Protein AF-A0A9E5ENL3-F1 (afdb_monomer_lite)

Sequence (60 aa):
MTQTSVNKNQHTQSLNLVFGGELVSLDGVAFRDPTKLDIVGIFPDNESALAAWKAKAHST

Structure (mmCIF, N/CA/C/O backbone):
data_AF-A0A9E5ENL3-F1
#
_entry.id   AF-A0A9E5ENL3-F1
#
loop_
_atom_site.group_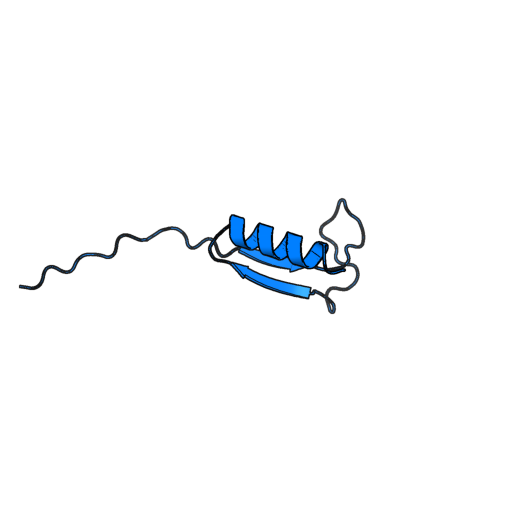PDB
_atom_site.id
_atom_site.type_symbol
_atom_site.label_atom_id
_atom_site.label_alt_id
_atom_site.label_comp_id
_atom_site.label_asym_id
_atom_site.label_entity_id
_atom_site.label_seq_id
_atom_site.pdbx_PDB_ins_code
_atom_site.Cartn_x
_atom_site.Cartn_y
_atom_site.Cartn_z
_atom_site.occupancy
_atom_site.B_iso_or_equiv
_atom_site.auth_seq_id
_atom_site.auth_comp_id
_atom_site.auth_asym_id
_atom_site.auth_atom_id
_atom_site.pdbx_PDB_model_num
ATOM 1 N N . MET A 1 1 ? -32.213 -24.442 28.421 1.00 43.16 1 MET A N 1
ATOM 2 C CA . MET A 1 1 ? -31.783 -24.659 27.023 1.00 43.16 1 MET A CA 1
ATOM 3 C C . MET A 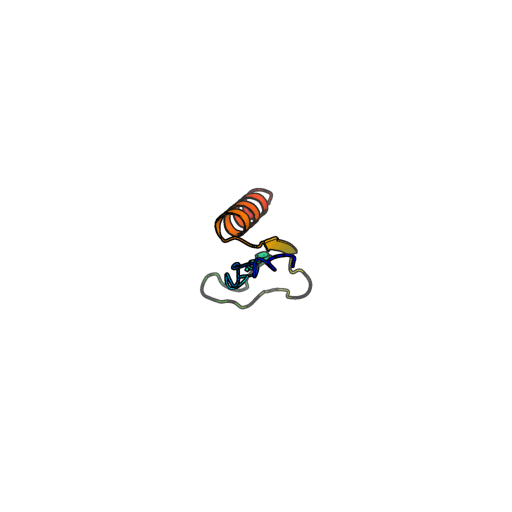1 1 ? -31.173 -23.359 26.523 1.00 43.16 1 MET A C 1
ATOM 5 O O . MET A 1 1 ? -31.904 -22.406 26.294 1.00 43.16 1 MET A O 1
ATOM 9 N N . THR A 1 2 ? -29.846 -23.263 26.487 1.00 39.97 2 THR A N 1
ATOM 10 C CA . THR A 1 2 ? -29.121 -22.058 26.061 1.00 39.97 2 THR A CA 1
ATOM 11 C C . THR A 1 2 ? -29.338 -21.819 24.572 1.00 39.97 2 THR A C 1
ATOM 13 O O . THR A 1 2 ? -29.054 -22.689 23.751 1.00 39.97 2 THR A O 1
ATOM 16 N N . GLN A 1 3 ? -29.870 -20.648 24.234 1.00 50.03 3 GLN A N 1
ATOM 17 C CA . GLN A 1 3 ? -30.050 -20.203 22.862 1.00 50.03 3 GLN A CA 1
ATOM 18 C C . GLN A 1 3 ? -28.672 -19.893 22.269 1.00 50.03 3 GLN A C 1
ATOM 20 O O . GLN A 1 3 ? -28.036 -18.902 22.621 1.00 50.03 3 GLN A O 1
ATOM 25 N N . THR A 1 4 ? -28.188 -20.779 21.402 1.00 53.19 4 THR A N 1
ATOM 26 C CA . THR A 1 4 ? -27.009 -20.541 20.571 1.00 53.19 4 THR A CA 1
ATOM 27 C C . THR A 1 4 ? -27.341 -19.421 19.588 1.00 53.19 4 THR A C 1
ATOM 29 O O . THR A 1 4 ? -27.958 -19.655 18.549 1.00 53.19 4 THR A O 1
ATOM 32 N N . SER A 1 5 ? -26.948 -18.192 19.922 1.00 57.69 5 SER A N 1
ATOM 33 C CA . SER A 1 5 ? -26.877 -17.093 18.963 1.00 57.69 5 SER A CA 1
ATOM 34 C C . SER A 1 5 ? -25.816 -17.439 17.924 1.00 57.69 5 SER A C 1
ATOM 36 O O . SER A 1 5 ? -24.617 -17.303 18.154 1.00 57.69 5 SER A O 1
ATOM 38 N N . VAL A 1 6 ? -26.274 -17.935 16.778 1.00 58.06 6 VAL A N 1
ATOM 39 C CA . VAL A 1 6 ? -25.502 -17.995 15.537 1.00 58.06 6 VAL A CA 1
ATOM 40 C C . VAL A 1 6 ? -24.908 -16.609 15.279 1.00 58.06 6 VAL A C 1
ATOM 42 O O . VAL A 1 6 ? -25.631 -15.665 14.961 1.00 58.06 6 VAL A O 1
ATOM 45 N N . ASN A 1 7 ? -23.591 -16.485 15.457 1.00 56.97 7 ASN A N 1
ATOM 46 C CA . ASN A 1 7 ? -22.821 -15.288 15.139 1.00 56.97 7 ASN A CA 1
ATOM 47 C C . ASN A 1 7 ? -22.925 -15.016 13.632 1.00 56.97 7 ASN A C 1
ATOM 49 O O . ASN A 1 7 ? -22.173 -15.559 12.822 1.00 56.97 7 ASN A O 1
ATOM 53 N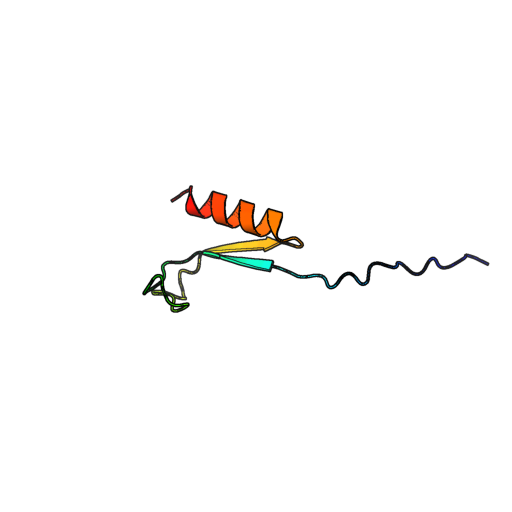 N . LYS A 1 8 ? -23.900 -14.189 13.247 1.00 48.62 8 LYS A N 1
ATOM 54 C CA . LYS A 1 8 ? -24.027 -13.626 11.904 1.00 48.62 8 LYS A CA 1
ATOM 55 C C . LYS A 1 8 ? -22.943 -12.570 11.708 1.00 48.62 8 LYS A C 1
ATOM 57 O O . LYS A 1 8 ? -23.216 -11.396 11.879 1.00 48.62 8 LYS A O 1
ATOM 62 N N . ASN A 1 9 ? -21.737 -12.988 11.351 1.00 51.94 9 ASN A N 1
ATOM 63 C CA . ASN A 1 9 ? -20.741 -12.119 10.719 1.00 51.94 9 ASN A CA 1
ATOM 64 C C . ASN A 1 9 ? -19.979 -12.911 9.651 1.00 51.94 9 ASN A C 1
ATOM 66 O O . ASN A 1 9 ? -18.756 -12.910 9.597 1.00 51.94 9 ASN A O 1
ATOM 70 N N . GLN A 1 10 ? -20.724 -13.567 8.757 1.00 51.41 10 GLN A N 1
ATOM 71 C CA . GLN A 1 10 ? -20.217 -13.985 7.445 1.00 51.41 10 GLN A CA 1
ATOM 72 C C . GLN A 1 10 ? -20.053 -12.735 6.554 1.00 51.41 10 GLN A C 1
ATOM 74 O O . GLN A 1 10 ? -20.601 -12.650 5.461 1.00 51.41 10 GLN A O 1
ATOM 79 N N . HIS A 1 11 ? -19.383 -11.701 7.064 1.00 53.56 11 HIS A N 1
ATOM 80 C CA . HIS A 1 11 ? -18.815 -10.667 6.219 1.00 53.56 11 HIS A CA 1
ATOM 81 C C . HIS A 1 11 ? -17.601 -11.334 5.598 1.00 53.56 11 HIS A C 1
ATOM 83 O O . HIS A 1 11 ? -16.700 -11.729 6.337 1.00 53.56 11 HIS A O 1
ATOM 89 N N . THR A 1 12 ? -17.606 -11.520 4.276 1.00 57.97 12 THR A N 1
ATOM 90 C CA . THR A 1 12 ? -16.395 -11.822 3.507 1.00 57.97 12 THR A CA 1
ATOM 91 C C . THR A 1 12 ? -15.258 -11.015 4.117 1.00 57.97 12 THR A C 1
ATOM 93 O O . THR A 1 12 ? -15.270 -9.785 4.059 1.00 57.97 12 THR A O 1
ATOM 96 N N . GLN A 1 13 ? -14.341 -11.698 4.801 1.00 60.69 13 GLN A N 1
ATOM 97 C CA . GLN A 1 13 ? -13.189 -11.048 5.398 1.00 60.69 13 GLN A CA 1
ATOM 98 C C . GLN A 1 13 ? -12.265 -10.719 4.229 1.00 60.69 13 GLN A C 1
ATOM 100 O O . GLN A 1 13 ? -11.444 -11.535 3.819 1.00 60.69 13 GLN A O 1
ATOM 105 N N . SER A 1 14 ? -12.486 -9.557 3.618 1.00 68.06 14 SER A N 1
ATOM 106 C CA . SER A 1 14 ? -11.641 -9.033 2.553 1.00 68.06 14 SER A CA 1
ATOM 107 C C . SER A 1 14 ? -10.323 -8.596 3.178 1.00 68.06 14 SER A C 1
ATOM 109 O O . SER A 1 14 ? -10.181 -7.462 3.626 1.00 68.06 14 SER A O 1
ATOM 111 N N . LEU A 1 15 ? -9.371 -9.524 3.260 1.00 72.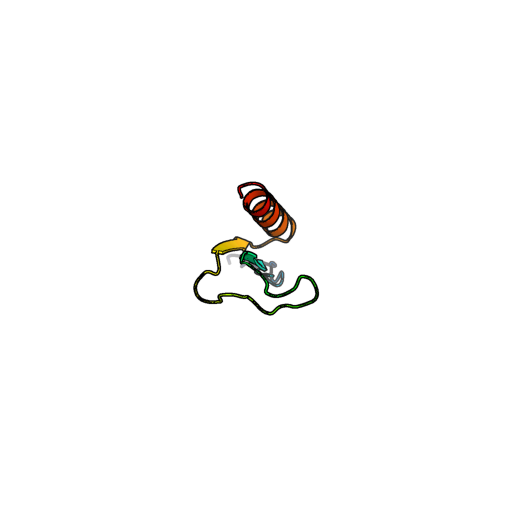94 15 LEU A N 1
ATOM 112 C CA . LEU A 1 15 ? -8.011 -9.215 3.679 1.00 72.94 15 LEU A CA 1
ATOM 113 C C . LEU A 1 15 ? -7.326 -8.458 2.542 1.00 72.94 15 LEU A C 1
ATOM 115 O O . LEU A 1 15 ? -7.061 -9.016 1.478 1.00 72.94 15 LEU A O 1
ATOM 119 N N . ASN A 1 16 ? -7.033 -7.185 2.778 1.00 77.88 16 ASN A N 1
ATOM 120 C CA . ASN A 1 16 ? -6.282 -6.356 1.849 1.00 77.88 16 ASN A CA 1
ATOM 121 C C . ASN A 1 16 ? -4.798 -6.452 2.215 1.00 77.88 16 ASN A C 1
ATOM 123 O O . ASN A 1 16 ? -4.363 -5.933 3.246 1.00 77.88 16 ASN A O 1
ATOM 127 N N . LEU A 1 17 ? -4.026 -7.151 1.380 1.00 79.75 17 LEU A N 1
ATOM 128 C CA . LEU A 1 17 ? -2.570 -7.205 1.483 1.00 79.75 17 LEU A CA 1
ATOM 129 C C . LEU A 1 17 ? -1.989 -5.941 0.843 1.00 79.75 17 LEU A C 1
ATOM 131 O O . LEU A 1 17 ? -2.140 -5.732 -0.360 1.00 79.75 17 LEU A O 1
ATOM 135 N N . VAL A 1 18 ? -1.309 -5.120 1.641 1.00 80.12 18 VAL A N 1
ATOM 136 C CA . VAL A 1 18 ? -0.619 -3.922 1.157 1.00 80.12 18 VAL A CA 1
ATOM 137 C C . VAL A 1 18 ? 0.874 -4.197 1.119 1.00 80.12 18 VAL A C 1
ATOM 139 O O . VAL A 1 18 ? 1.502 -4.507 2.134 1.00 80.12 18 VAL A O 1
ATOM 142 N N . PHE A 1 19 ? 1.449 -4.048 -0.064 1.00 80.69 19 PHE A N 1
ATOM 143 C CA . PHE A 1 19 ? 2.880 -4.139 -0.305 1.00 80.69 19 PHE A CA 1
ATOM 144 C C . PHE A 1 19 ? 3.314 -2.946 -1.153 1.00 80.69 19 PHE A C 1
ATOM 146 O O . PHE A 1 19 ? 2.625 -2.541 -2.088 1.00 80.69 19 PHE A O 1
ATOM 153 N N . GLY A 1 20 ? 4.438 -2.351 -0.773 1.00 79.12 20 GLY A N 1
ATOM 154 C CA . GLY A 1 20 ? 5.134 -1.310 -1.509 1.00 79.12 20 GLY A CA 1
ATOM 155 C C . GLY A 1 20 ? 6.400 -1.875 -2.140 1.00 79.12 20 GLY A C 1
ATOM 156 O O . GLY A 1 20 ? 6.952 -2.876 -1.695 1.00 79.12 20 GLY A O 1
ATOM 157 N N . GLY A 1 21 ? 6.868 -1.252 -3.208 1.00 78.69 21 GLY A N 1
ATOM 158 C CA . GLY A 1 21 ? 8.090 -1.661 -3.880 1.00 78.69 21 GLY A CA 1
ATOM 159 C C . GLY A 1 21 ? 8.325 -0.799 -5.103 1.00 78.69 21 GLY A C 1
ATOM 160 O O . GLY A 1 21 ? 7.408 -0.145 -5.601 1.00 78.69 21 GLY A O 1
ATOM 161 N N . GLU A 1 22 ? 9.559 -0.785 -5.588 1.00 77.75 22 GLU A N 1
ATOM 162 C CA . GLU A 1 22 ? 9.886 -0.027 -6.786 1.00 77.75 22 GLU A CA 1
ATOM 163 C C . GLU A 1 22 ? 9.361 -0.767 -8.025 1.00 77.75 22 GLU A C 1
ATOM 165 O O . GLU A 1 22 ? 9.742 -1.908 -8.306 1.00 77.75 22 GLU A O 1
ATOM 170 N N . LEU A 1 23 ? 8.454 -0.125 -8.759 1.00 77.94 23 LEU A N 1
ATOM 171 C CA . LEU A 1 23 ? 7.928 -0.638 -10.022 1.00 77.94 23 LEU A CA 1
ATOM 172 C C . LEU A 1 23 ? 8.898 -0.314 -11.164 1.00 77.94 23 LEU A C 1
ATOM 174 O O . LEU A 1 23 ? 9.514 0.751 -11.199 1.00 77.94 23 LEU A O 1
ATOM 178 N N . VAL A 1 24 ? 9.011 -1.218 -12.141 1.00 77.75 24 VAL A N 1
ATOM 179 C CA . VAL A 1 24 ? 9.767 -0.963 -13.382 1.00 77.75 24 VAL A CA 1
ATOM 180 C C . VAL A 1 24 ? 9.111 0.162 -14.182 1.00 77.75 24 VAL A C 1
ATOM 182 O O . VAL A 1 24 ? 9.792 0.935 -14.857 1.00 77.75 24 VAL A O 1
ATOM 185 N N . SER A 1 25 ? 7.783 0.245 -14.132 1.00 76.00 25 SER A N 1
ATOM 186 C CA . SER A 1 25 ? 6.975 1.218 -14.867 1.00 76.00 25 SER A CA 1
ATOM 187 C C . SER A 1 25 ? 5.682 1.491 -14.104 1.00 76.00 25 SER A C 1
ATOM 189 O O . SER A 1 25 ? 5.106 0.566 -13.537 1.00 76.00 25 SER A O 1
ATOM 191 N N . LEU A 1 26 ? 5.222 2.745 -14.105 1.00 69.69 26 LEU A N 1
ATOM 192 C CA . LEU A 1 26 ? 4.015 3.169 -13.380 1.00 69.69 26 LEU A CA 1
ATOM 193 C C . LEU A 1 26 ? 2.716 2.604 -13.984 1.00 69.69 26 LEU A C 1
ATOM 195 O O . LEU A 1 26 ? 1.727 2.467 -13.274 1.00 69.69 26 LEU A O 1
ATOM 199 N N . ASP A 1 27 ? 2.734 2.240 -15.268 1.00 73.81 27 ASP A N 1
ATOM 200 C CA . ASP A 1 27 ? 1.604 1.630 -15.985 1.00 73.81 27 ASP A CA 1
ATOM 201 C C . ASP A 1 27 ? 1.464 0.113 -15.758 1.00 73.81 27 ASP A C 1
ATOM 203 O O . ASP A 1 27 ? 0.514 -0.504 -16.240 1.00 73.81 27 ASP A O 1
ATOM 207 N N . GLY A 1 28 ? 2.414 -0.520 -15.061 1.00 70.94 28 GLY A N 1
ATOM 208 C CA . GLY A 1 28 ? 2.470 -1.972 -14.910 1.00 70.94 28 GLY A CA 1
ATOM 209 C C . GLY A 1 28 ? 2.531 -2.443 -13.460 1.00 70.94 28 GLY A C 1
ATOM 210 O O . GLY A 1 28 ? 2.826 -1.692 -12.540 1.00 70.94 28 GLY A O 1
ATOM 211 N N . VAL A 1 29 ? 2.316 -3.746 -13.273 1.00 74.25 29 VAL A N 1
ATOM 212 C CA . VAL A 1 29 ? 2.490 -4.449 -11.984 1.00 74.25 29 VAL A CA 1
ATOM 213 C C . VAL A 1 29 ? 3.849 -5.156 -11.879 1.00 74.25 29 VAL A C 1
ATOM 215 O O . VAL A 1 29 ? 4.053 -6.023 -11.033 1.00 74.25 29 VAL A O 1
ATOM 218 N N . ALA A 1 30 ? 4.783 -4.826 -12.776 1.00 76.56 30 ALA A N 1
ATOM 219 C CA . ALA A 1 30 ? 6.112 -5.418 -12.805 1.00 76.56 30 ALA A CA 1
ATOM 220 C C . ALA A 1 30 ? 7.019 -4.715 -11.790 1.00 76.56 30 ALA A C 1
ATOM 222 O O . ALA A 1 30 ? 7.423 -3.567 -11.987 1.00 76.56 30 ALA A O 1
ATOM 223 N N . PHE A 1 31 ? 7.352 -5.414 -10.709 1.00 79.56 31 PHE A N 1
ATOM 224 C CA . PHE A 1 31 ? 8.315 -4.945 -9.716 1.00 79.56 31 PHE A CA 1
ATOM 225 C C . PHE A 1 31 ? 9.736 -5.047 -10.263 1.00 79.56 31 PHE A C 1
ATOM 227 O O . PHE A 1 31 ? 10.103 -6.064 -10.854 1.00 79.56 31 PHE A O 1
ATOM 234 N N . ARG A 1 32 ? 10.538 -3.994 -10.067 1.00 80.31 32 ARG A N 1
ATOM 235 C CA . ARG A 1 32 ? 11.944 -3.967 -10.496 1.00 80.31 32 ARG A CA 1
ATOM 236 C C . ARG A 1 32 ? 12.765 -4.994 -9.736 1.00 80.31 32 ARG A C 1
ATOM 238 O O . ARG A 1 32 ? 13.623 -5.645 -10.324 1.00 80.31 32 ARG A O 1
ATOM 245 N N . ASP A 1 33 ? 12.480 -5.138 -8.449 1.00 80.88 33 ASP A N 1
ATOM 246 C CA . ASP A 1 33 ? 13.128 -6.113 -7.589 1.00 80.88 33 ASP A CA 1
ATOM 247 C C . ASP A 1 33 ? 12.090 -6.771 -6.662 1.00 80.88 33 ASP A C 1
ATOM 249 O O . ASP A 1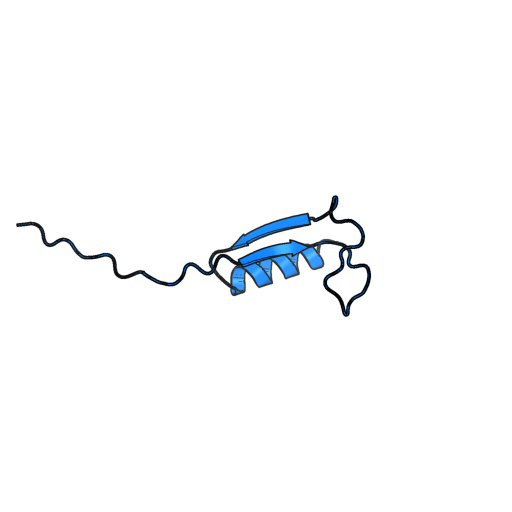 33 ? 11.731 -6.200 -5.628 1.00 80.88 33 ASP A O 1
ATOM 253 N N . PRO A 1 34 ? 11.585 -7.970 -7.005 1.00 76.44 34 PRO A N 1
ATOM 254 C CA . PRO A 1 34 ? 10.630 -8.684 -6.163 1.00 76.44 34 PRO A CA 1
ATOM 255 C C . PRO A 1 34 ? 11.241 -9.160 -4.835 1.00 76.44 34 PRO A C 1
ATOM 257 O O . PRO A 1 34 ? 10.499 -9.514 -3.924 1.00 76.44 34 PRO A O 1
ATOM 260 N N . THR A 1 35 ? 12.572 -9.158 -4.685 1.00 79.56 35 THR A N 1
ATOM 261 C CA . THR A 1 35 ? 13.225 -9.514 -3.414 1.00 79.56 35 THR A CA 1
ATOM 262 C C . THR A 1 35 ? 13.229 -8.363 -2.409 1.00 79.56 35 THR A C 1
ATOM 264 O O . THR A 1 35 ? 13.378 -8.598 -1.212 1.00 79.56 35 THR A O 1
ATOM 267 N N . LYS A 1 36 ? 13.010 -7.127 -2.877 1.00 77.62 36 LYS A N 1
ATOM 268 C CA . LYS A 1 36 ? 12.942 -5.905 -2.060 1.00 77.62 36 LYS A CA 1
ATOM 269 C C . LYS A 1 36 ? 11.522 -5.363 -1.899 1.00 77.62 36 LYS A C 1
ATOM 271 O O . LYS A 1 36 ? 11.337 -4.166 -1.688 1.00 77.62 36 LYS A O 1
ATOM 276 N N . LEU A 1 37 ? 10.515 -6.226 -2.008 1.00 78.19 37 LEU A N 1
ATOM 277 C CA . LEU A 1 37 ? 9.140 -5.858 -1.685 1.00 78.19 37 LEU A CA 1
ATOM 278 C C . LEU A 1 37 ? 9.045 -5.462 -0.203 1.00 78.19 37 LEU A C 1
ATOM 280 O O . LEU A 1 37 ? 9.356 -6.252 0.687 1.00 78.19 37 LEU A O 1
ATOM 284 N N . ASP A 1 38 ? 8.600 -4.238 0.054 1.00 78.69 38 ASP A N 1
ATOM 285 C CA . ASP A 1 38 ? 8.323 -3.720 1.388 1.00 78.69 38 ASP A CA 1
ATOM 286 C C . ASP A 1 38 ? 6.884 -4.091 1.755 1.00 78.69 38 ASP A C 1
ATOM 288 O O . ASP A 1 38 ? 5.909 -3.495 1.290 1.00 78.69 38 ASP A O 1
ATOM 292 N N . ILE A 1 39 ? 6.730 -5.147 2.551 1.00 79.19 39 ILE A N 1
ATOM 293 C CA . ILE A 1 39 ? 5.409 -5.564 3.020 1.00 79.19 39 ILE A CA 1
ATOM 294 C C . ILE A 1 39 ? 4.965 -4.594 4.115 1.00 79.19 39 ILE A C 1
ATOM 296 O O . ILE A 1 39 ? 5.514 -4.586 5.215 1.00 79.19 39 ILE A O 1
ATOM 300 N N . VAL A 1 40 ? 3.946 -3.790 3.806 1.00 78.75 40 VAL A N 1
ATOM 301 C CA . VAL A 1 40 ? 3.395 -2.781 4.718 1.00 78.75 40 VAL A CA 1
ATOM 302 C C . VAL A 1 40 ? 2.508 -3.433 5.777 1.00 78.75 40 VAL A C 1
ATOM 304 O O . VAL A 1 40 ? 2.554 -3.047 6.943 1.00 78.75 40 VAL A O 1
ATOM 307 N N . GLY A 1 41 ? 1.707 -4.428 5.387 1.00 80.00 41 GLY A N 1
ATOM 308 C CA . GLY A 1 41 ? 0.860 -5.179 6.312 1.00 80.00 41 GLY A CA 1
ATOM 309 C C . GLY A 1 41 ? -0.384 -5.782 5.663 1.00 80.00 41 GLY A C 1
ATOM 310 O O . GLY A 1 41 ? -0.644 -5.609 4.471 1.00 80.00 41 GLY A O 1
ATOM 311 N N . ILE A 1 42 ? -1.158 -6.503 6.475 1.00 79.44 42 ILE A N 1
ATOM 312 C CA . ILE A 1 42 ? -2.453 -7.081 6.102 1.00 79.44 42 ILE A CA 1
ATOM 313 C C . ILE A 1 42 ? -3.527 -6.359 6.904 1.00 79.44 42 ILE A C 1
ATOM 315 O O . ILE A 1 42 ? -3.454 -6.324 8.133 1.00 79.44 42 ILE A O 1
ATOM 319 N N . PHE A 1 43 ? -4.531 -5.821 6.215 1.00 80.31 43 PHE A N 1
ATOM 320 C CA . PHE A 1 43 ? -5.590 -5.034 6.838 1.00 80.31 43 PHE A CA 1
ATOM 321 C C . PHE A 1 43 ? -6.970 -5.643 6.557 1.00 80.31 43 PHE A C 1
ATOM 323 O O . PHE A 1 43 ? -7.219 -6.103 5.439 1.00 80.31 43 PHE A O 1
ATOM 330 N N . PRO A 1 44 ? -7.876 -5.661 7.552 1.00 73.88 44 PRO A N 1
ATOM 331 C CA . PRO A 1 44 ? -9.229 -6.195 7.394 1.00 73.88 44 PRO A CA 1
ATOM 332 C C . PRO A 1 44 ? -10.179 -5.231 6.661 1.00 73.88 44 PRO A C 1
ATOM 334 O O . PRO A 1 44 ? -11.272 -5.634 6.270 1.00 73.88 44 PRO A O 1
ATOM 337 N N . ASP A 1 45 ? -9.777 -3.972 6.474 1.00 76.12 45 ASP A N 1
ATOM 338 C CA . ASP A 1 45 ? -10.571 -2.911 5.858 1.00 76.12 45 ASP A CA 1
ATOM 339 C C . ASP A 1 45 ? -9.744 -2.078 4.860 1.00 76.12 45 ASP A C 1
ATOM 341 O O . ASP A 1 45 ? -8.514 -2.005 4.932 1.00 76.12 45 ASP A O 1
ATOM 345 N N . ASN A 1 46 ? -10.427 -1.492 3.870 1.00 72.62 46 ASN A N 1
ATOM 346 C CA . ASN A 1 46 ? -9.788 -0.752 2.778 1.00 72.62 46 ASN A CA 1
ATOM 347 C C . ASN A 1 46 ? -9.222 0.602 3.243 1.00 72.62 46 ASN A C 1
ATOM 349 O O . ASN A 1 46 ? -8.165 1.015 2.774 1.00 72.62 46 ASN A O 1
ATOM 353 N N . GLU A 1 47 ? -9.889 1.266 4.189 1.00 78.62 47 GLU A N 1
ATOM 354 C CA . GLU A 1 47 ? -9.459 2.567 4.714 1.00 78.62 47 GLU A CA 1
ATOM 355 C C . GLU A 1 47 ? -8.118 2.457 5.447 1.00 78.62 47 GLU A C 1
ATOM 357 O O . GLU A 1 47 ? -7.202 3.236 5.175 1.00 78.62 47 GLU A O 1
ATOM 362 N N . SER A 1 48 ? -7.956 1.443 6.301 1.00 76.50 48 SER A N 1
ATOM 363 C CA . SER A 1 48 ? -6.697 1.161 6.998 1.00 76.50 48 SER A CA 1
ATOM 364 C C . SER A 1 48 ? -5.593 0.753 6.029 1.00 76.50 48 SER A C 1
ATOM 366 O O . SER A 1 48 ? -4.460 1.215 6.167 1.00 76.50 48 SER A O 1
ATOM 368 N N . ALA A 1 49 ? -5.916 -0.051 5.008 1.00 79.19 49 ALA A N 1
ATOM 369 C CA . ALA A 1 49 ? -4.973 -0.405 3.949 1.00 79.19 49 ALA A CA 1
ATOM 370 C C . ALA A 1 49 ? -4.454 0.839 3.203 1.00 79.19 49 ALA A C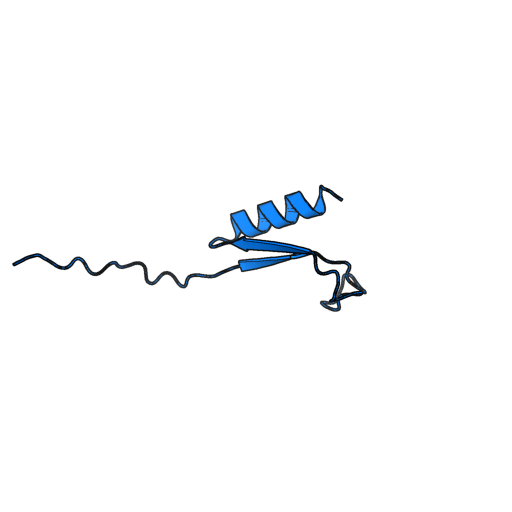 1
ATOM 372 O O . ALA A 1 49 ? -3.245 1.003 3.017 1.00 79.19 49 ALA A O 1
ATOM 373 N N . LEU A 1 50 ? -5.360 1.743 2.816 1.00 77.19 50 LEU A N 1
ATOM 374 C CA . LEU A 1 50 ? -5.027 2.980 2.111 1.00 77.19 50 LEU A CA 1
ATOM 375 C C . LEU A 1 50 ? -4.209 3.931 2.992 1.00 77.19 50 LEU A C 1
ATOM 377 O O . LEU A 1 50 ? -3.223 4.504 2.527 1.00 77.19 50 LEU A O 1
ATOM 381 N N . ALA A 1 51 ? -4.593 4.089 4.261 1.00 82.75 51 ALA A N 1
ATOM 382 C CA . ALA A 1 51 ? -3.871 4.920 5.219 1.00 82.75 51 ALA A CA 1
ATOM 383 C C . ALA A 1 51 ? -2.434 4.417 5.425 1.00 82.75 51 ALA A C 1
ATOM 385 O O . ALA A 1 51 ? -1.495 5.214 5.387 1.00 82.75 51 ALA A O 1
ATOM 386 N N . ALA A 1 52 ? -2.253 3.101 5.567 1.00 79.88 52 ALA A N 1
ATOM 387 C CA . ALA A 1 52 ? -0.941 2.488 5.733 1.00 79.88 52 ALA A CA 1
ATOM 388 C C . ALA A 1 52 ? -0.065 2.639 4.479 1.00 79.88 52 ALA A C 1
ATOM 390 O O . ALA A 1 52 ? 1.096 3.041 4.586 1.00 79.88 52 ALA A O 1
ATOM 391 N N . TRP A 1 53 ? -0.624 2.395 3.288 1.00 78.38 53 TRP A N 1
ATOM 392 C CA . TRP A 1 53 ? 0.079 2.621 2.023 1.00 78.38 53 TRP A CA 1
ATOM 393 C C . TRP A 1 53 ? 0.530 4.080 1.879 1.00 78.38 53 TRP A C 1
ATOM 395 O O . TRP A 1 53 ? 1.690 4.344 1.567 1.00 78.38 53 TRP A O 1
ATOM 405 N N . LYS A 1 54 ? -0.356 5.035 2.181 1.00 77.94 54 LYS A N 1
ATOM 406 C CA . LYS A 1 54 ? -0.076 6.472 2.071 1.00 77.94 54 LYS A CA 1
ATOM 407 C C . LYS A 1 54 ? 0.980 6.938 3.078 1.00 77.94 54 LYS A C 1
ATOM 409 O O . LYS A 1 54 ? 1.859 7.716 2.718 1.00 77.94 54 LYS A O 1
ATOM 414 N N . ALA A 1 55 ? 0.930 6.439 4.313 1.00 79.31 55 ALA A N 1
ATOM 415 C CA . ALA A 1 55 ? 1.928 6.737 5.341 1.00 79.31 55 ALA A CA 1
ATOM 416 C C . ALA A 1 55 ? 3.322 6.211 4.962 1.00 79.31 55 ALA A C 1
ATOM 418 O O . ALA A 1 55 ? 4.319 6.907 5.154 1.00 79.31 55 ALA A O 1
ATOM 419 N N . LYS A 1 56 ? 3.394 5.009 4.377 1.00 74.56 56 LYS A N 1
ATOM 420 C CA . LYS A 1 56 ? 4.650 4.413 3.901 1.00 74.56 56 LYS A CA 1
ATOM 421 C C . LYS A 1 56 ? 5.191 5.106 2.655 1.00 74.56 56 LYS A C 1
ATOM 423 O O . LYS A 1 56 ? 6.377 5.412 2.622 1.00 74.56 56 LYS A O 1
ATOM 428 N N . ALA A 1 57 ? 4.331 5.439 1.693 1.00 70.75 57 ALA A N 1
ATOM 429 C CA . ALA A 1 57 ? 4.713 6.210 0.511 1.00 70.75 57 ALA A CA 1
ATOM 430 C C . ALA A 1 57 ? 5.230 7.618 0.861 1.00 70.75 57 ALA A C 1
ATOM 432 O O . ALA A 1 57 ? 6.076 8.143 0.151 1.00 70.75 57 ALA A O 1
ATOM 433 N N . HIS A 1 58 ? 4.741 8.221 1.951 1.00 69.62 58 HIS A N 1
ATOM 434 C CA . HIS A 1 58 ? 5.196 9.534 2.424 1.00 69.62 58 HIS A CA 1
ATOM 435 C C . HIS A 1 58 ? 6.409 9.477 3.369 1.00 69.62 58 HIS A C 1
ATOM 437 O O . HIS A 1 58 ? 6.998 10.509 3.665 1.00 69.62 58 HIS A O 1
ATOM 443 N N . SER A 1 59 ? 6.773 8.290 3.865 1.00 64.81 59 SER A N 1
ATOM 444 C CA . SER A 1 59 ? 7.947 8.090 4.734 1.00 64.81 59 SER A CA 1
ATOM 445 C C . SER A 1 59 ? 9.232 7.785 3.953 1.00 64.81 59 SER A C 1
ATOM 447 O O . SER A 1 59 ? 10.230 7.401 4.563 1.00 64.81 59 SER A O 1
ATOM 449 N N . THR A 1 60 ? 9.196 7.917 2.625 1.00 48.94 60 THR A N 1
ATOM 450 C CA . THR A 1 60 ? 10.341 7.739 1.717 1.00 48.94 60 THR A CA 1
ATOM 451 C C . THR A 1 60 ? 10.745 9.096 1.163 1.00 48.94 60 THR A C 1
ATOM 453 O O . THR A 1 60 ? 11.965 9.342 1.060 1.00 48.94 60 THR A O 1
#

pLDDT: mean 71.09, std 11.22, range [39.97, 82.75]

Secondary structure (DSSP, 8-state):
---------------EEEEE--BS-TTS--BS-GGG-EEEEEESSHHHHHHHHHHHHHT-

Foldseek 3Di:
DDDPPPPPPPPVQPWDFAKDADAPDPVDPHGPDPVPIHGQDIDSDDVVSVVSNVVVVVVD

Radius of gyration: 17.66 Å; chains: 1; bounding box: 45×34×43 Å